Protein AF-A0A537J6V9-F1 (afdb_monomer_lite)

pLDDT: mean 89.88, std 8.66, range [52.88, 97.81]

Radius of gyration: 27.07 Å; chains: 1; bounding box: 50×52×57 Å

Sequence (71 aa):
MIKERIVIPDFRLSPRIDQVGVEERASRFTKRSIKKESKIEGLKLVLSMIDLTTLEGKDTPGKVKQLCYKA

Foldseek 3Di:
DDDPDDDDDDCVPDDDDDPVVVVVVVVVVVPDDDDPVVVVVVVVVVVVVDDQDDDDPPDDPVNVVVSVVVD

Structure (mmCIF, N/CA/C/O backbone):
data_AF-A0A537J6V9-F1
#
_entry.id   AF-A0A537J6V9-F1
#
loop_
_atom_site.group_PDB
_atom_site.id
_atom_site.type_symbol
_atom_site.label_atom_id
_atom_site.label_alt_id
_atom_site.label_comp_id
_atom_site.label_asym_id
_atom_site.label_entity_id
_atom_site.label_seq_id
_atom_site.pdbx_PDB_ins_code
_atom_site.Cartn_x
_atom_site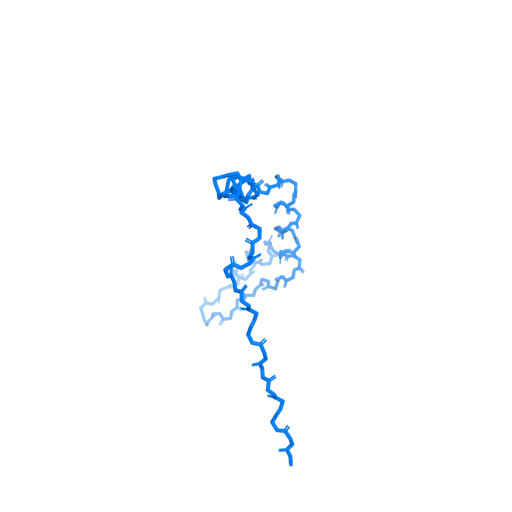.Cartn_y
_atom_site.Cartn_z
_atom_site.occupancy
_atom_site.B_iso_or_equiv
_atom_site.auth_seq_id
_atom_site.auth_comp_id
_atom_site.auth_asym_id
_atom_site.auth_atom_id
_atom_site.pdbx_PDB_model_num
ATOM 1 N N . MET A 1 1 ? -20.693 -45.141 8.728 1.00 52.88 1 MET A N 1
ATOM 2 C CA . MET A 1 1 ? -20.155 -43.766 8.647 1.00 52.88 1 MET A CA 1
ATOM 3 C C . MET A 1 1 ? -21.128 -42.856 9.383 1.00 52.88 1 MET A C 1
ATOM 5 O O . MET A 1 1 ? -22.239 -42.655 8.909 1.00 52.88 1 MET A O 1
ATOM 9 N N . ILE A 1 2 ? -20.796 -42.486 10.618 1.00 58.69 2 ILE A N 1
ATOM 10 C CA . ILE A 1 2 ? -21.712 -41.829 11.560 1.00 58.69 2 ILE A CA 1
ATOM 11 C C . ILE A 1 2 ? -21.844 -40.361 11.135 1.00 58.69 2 ILE A C 1
ATOM 13 O O . ILE A 1 2 ? -20.851 -39.643 11.120 1.00 58.69 2 ILE A O 1
ATOM 17 N N . LYS A 1 3 ? -23.049 -39.923 10.748 1.00 62.34 3 LYS A N 1
ATOM 18 C CA . LYS A 1 3 ? -23.361 -38.494 10.604 1.00 62.34 3 LYS A CA 1
ATOM 19 C C . LYS A 1 3 ? -23.424 -37.905 12.009 1.00 62.34 3 LYS A C 1
ATOM 21 O O . LYS A 1 3 ? -24.357 -38.218 12.750 1.00 62.34 3 LYS A O 1
ATOM 26 N N . GLU A 1 4 ? -22.449 -37.085 12.381 1.00 72.00 4 GLU A N 1
ATOM 27 C CA . GLU A 1 4 ? -22.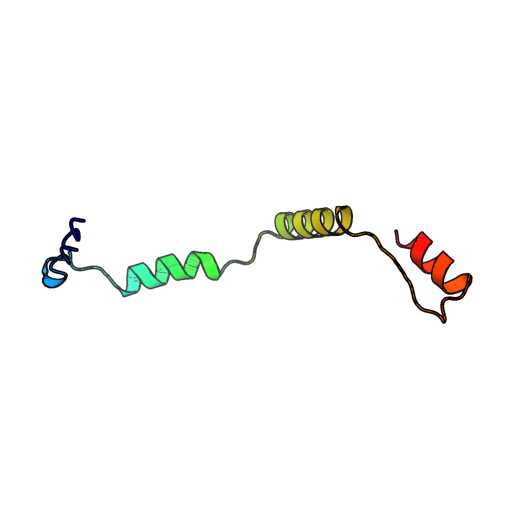571 -36.251 13.574 1.00 72.00 4 GLU A CA 1
ATOM 28 C C . GLU A 1 4 ? -23.836 -35.391 13.456 1.00 72.00 4 GLU A C 1
ATOM 30 O O . GLU A 1 4 ? -24.086 -34.739 12.438 1.00 72.00 4 GLU A O 1
ATOM 35 N N . ARG A 1 5 ? -24.684 -35.437 14.488 1.00 73.00 5 ARG A N 1
ATOM 36 C CA . ARG A 1 5 ? -25.837 -34.545 14.596 1.00 73.00 5 ARG A CA 1
ATOM 37 C C . ARG A 1 5 ? -25.314 -33.166 14.967 1.00 73.00 5 ARG A C 1
ATOM 39 O O . ARG A 1 5 ? -24.814 -32.979 16.070 1.00 73.00 5 ARG A O 1
ATOM 46 N N . ILE A 1 6 ? -25.467 -32.205 14.066 1.00 78.25 6 ILE A N 1
ATOM 47 C CA . ILE A 1 6 ? -25.248 -30.796 14.388 1.00 78.25 6 ILE A CA 1
ATOM 48 C C . ILE A 1 6 ? -26.353 -30.380 15.364 1.00 78.25 6 ILE A C 1
ATOM 50 O O . ILE A 1 6 ? -27.530 -30.338 15.004 1.00 78.25 6 ILE A O 1
ATOM 54 N N . VAL A 1 7 ? -25.976 -30.117 16.613 1.00 83.56 7 VAL A N 1
ATOM 55 C CA . VAL A 1 7 ? -26.873 -29.552 17.624 1.00 83.56 7 VAL A CA 1
ATOM 56 C C . VAL A 1 7 ? -26.854 -28.037 17.452 1.00 83.56 7 VAL A C 1
ATOM 58 O O . VAL A 1 7 ? -25.844 -27.390 17.722 1.00 83.56 7 VAL A O 1
ATOM 61 N N . ILE A 1 8 ? -27.960 -27.474 16.967 1.00 83.12 8 ILE A N 1
ATOM 62 C CA . ILE A 1 8 ? -28.120 -26.022 16.849 1.00 83.12 8 ILE A CA 1
ATOM 63 C C . ILE A 1 8 ? -28.493 -25.481 18.239 1.00 83.12 8 ILE A C 1
ATOM 65 O O . ILE A 1 8 ? -29.464 -25.970 18.823 1.00 83.12 8 ILE A O 1
ATOM 69 N N . PRO A 1 9 ? -27.750 -24.509 18.794 1.00 85.19 9 PRO A N 1
ATOM 70 C CA . PRO A 1 9 ? -28.077 -23.923 20.089 1.00 85.19 9 PRO A CA 1
ATOM 71 C C . PRO A 1 9 ? -29.396 -23.137 20.039 1.00 85.19 9 PRO A C 1
ATOM 73 O O . PRO A 1 9 ? -29.749 -22.545 19.019 1.00 85.19 9 PRO A O 1
ATOM 76 N N . ASP A 1 10 ? -30.124 -23.105 21.160 1.00 87.06 10 ASP A N 1
ATOM 77 C CA . ASP A 1 10 ? -31.336 -22.291 21.283 1.00 87.06 10 ASP A CA 1
ATOM 78 C C . ASP A 1 10 ? -30.970 -20.816 21.483 1.00 87.06 10 ASP A C 1
ATOM 80 O O . ASP A 1 10 ? -30.670 -20.360 22.588 1.00 87.06 10 ASP A O 1
ATOM 84 N N . PHE A 1 11 ? -31.016 -20.052 20.394 1.00 84.62 11 PHE A N 1
ATOM 85 C CA . PHE A 1 11 ? -30.678 -18.630 20.395 1.00 84.62 11 PHE A CA 1
ATOM 86 C C . PHE A 1 11 ? -31.638 -17.762 21.222 1.00 84.62 11 PHE A C 1
ATOM 88 O O . PHE A 1 11 ? -31.300 -16.625 21.533 1.00 84.62 11 PHE A O 1
ATOM 95 N N . ARG A 1 12 ? -32.804 -18.273 21.648 1.00 88.75 12 ARG A N 1
ATOM 96 C CA . ARG A 1 12 ? -33.711 -17.530 22.546 1.00 88.75 12 ARG A CA 1
ATOM 97 C C . ARG A 1 12 ? -33.127 -17.340 23.947 1.00 88.75 12 ARG A C 1
ATOM 99 O O . ARG A 1 12 ? -33.564 -16.445 24.664 1.00 88.75 12 ARG A O 1
ATOM 106 N N . LEU A 1 13 ? -32.143 -18.160 24.322 1.00 88.75 13 LEU A N 1
ATOM 107 C CA . LEU A 1 13 ? -31.427 -18.082 25.596 1.00 88.75 13 LEU A CA 1
ATOM 108 C C . LEU A 1 13 ? -30.199 -17.160 25.542 1.00 88.75 13 LEU A C 1
ATOM 110 O O . LEU A 1 13 ? -29.492 -17.030 26.541 1.00 88.75 13 LEU A O 1
ATOM 114 N N . SER A 1 14 ? -29.911 -16.520 24.402 1.00 87.88 14 SER A N 1
ATOM 115 C CA . SER A 1 14 ? -28.771 -15.610 24.315 1.00 87.88 14 SER A CA 1
ATOM 116 C C . SER A 1 14 ? -28.971 -14.402 25.242 1.00 87.88 14 SER A C 1
ATOM 118 O O . SER A 1 14 ? -30.074 -13.842 25.266 1.00 87.88 14 SER A O 1
ATOM 120 N N . PRO A 1 15 ? -27.928 -13.945 25.957 1.00 90.81 15 PRO A N 1
ATOM 121 C CA . PRO A 1 15 ? -27.992 -12.716 26.736 1.00 90.81 15 PRO A CA 1
ATOM 122 C C . PRO A 1 15 ? -28.486 -11.541 25.889 1.00 90.81 15 PRO A C 1
ATOM 124 O O . PRO A 1 15 ? -28.147 -11.419 24.711 1.00 90.81 15 PRO A O 1
ATOM 127 N N . ARG A 1 16 ? -29.276 -10.651 26.494 1.00 90.62 16 ARG A N 1
ATOM 128 C CA . ARG A 1 16 ? -29.665 -9.398 25.839 1.00 90.62 16 ARG A CA 1
ATOM 129 C C . ARG A 1 16 ? -28.413 -8.548 25.633 1.00 90.62 16 ARG A C 1
ATOM 131 O O . ARG A 1 16 ? -27.661 -8.324 26.579 1.00 90.62 16 ARG A O 1
ATOM 138 N N . ILE A 1 17 ? -28.205 -8.082 24.406 1.00 91.94 17 ILE A N 1
ATOM 139 C CA . ILE A 1 17 ? -27.102 -7.185 24.058 1.00 91.94 17 ILE A CA 1
ATOM 140 C C . ILE A 1 17 ? -27.633 -5.782 23.780 1.00 91.94 17 ILE A C 1
ATOM 142 O O . ILE A 1 17 ? -28.739 -5.617 23.266 1.00 91.94 17 ILE A O 1
ATOM 146 N N . ASP A 1 18 ? -26.819 -4.776 24.082 1.00 95.94 18 ASP A N 1
ATOM 147 C CA . ASP A 1 18 ? -27.014 -3.428 23.561 1.00 95.94 18 ASP A CA 1
ATOM 148 C C . ASP A 1 18 ? -26.518 -3.384 22.111 1.00 95.94 18 ASP A C 1
ATOM 150 O O . ASP A 1 18 ? -25.313 -3.343 21.845 1.00 95.94 18 ASP A O 1
ATOM 154 N N . GLN A 1 19 ? -27.461 -3.447 21.174 1.00 95.12 19 GLN A N 1
ATOM 155 C CA . GLN A 1 19 ? -27.169 -3.431 19.746 1.00 95.12 19 GLN A CA 1
ATOM 156 C C . GLN A 1 19 ? -26.460 -2.136 19.324 1.00 95.12 19 GLN A C 1
ATOM 158 O O . GLN A 1 19 ? -25.444 -2.198 18.632 1.00 95.12 19 GLN A O 1
ATOM 163 N N . VAL A 1 20 ? -26.950 -0.979 19.782 1.00 96.62 20 VAL A N 1
ATOM 164 C CA . VAL A 1 20 ? -26.416 0.334 19.387 1.00 96.62 20 VAL A CA 1
ATOM 165 C C . VAL A 1 20 ? -24.971 0.469 19.858 1.00 96.62 20 VAL A C 1
ATOM 167 O O . VAL A 1 20 ? -24.084 0.793 19.067 1.00 96.62 20 VAL A O 1
ATOM 170 N N . GLY A 1 21 ? -24.693 0.117 21.116 1.00 95.94 21 GLY A N 1
ATOM 171 C CA . GLY A 1 21 ? -23.336 0.157 21.655 1.00 95.94 21 GLY A CA 1
ATOM 172 C C . GLY A 1 21 ? -22.364 -0.801 20.952 1.00 95.94 21 GLY A C 1
ATOM 173 O O . GLY A 1 21 ? -21.175 -0.497 20.828 1.00 95.94 21 GLY A O 1
ATOM 174 N N . VAL A 1 22 ? -22.829 -1.959 20.469 1.00 95.00 22 VAL A N 1
ATOM 175 C CA . VAL A 1 22 ? -21.999 -2.876 19.664 1.00 95.00 22 VAL A CA 1
ATOM 176 C C . VAL A 1 22 ? -21.659 -2.255 18.309 1.00 95.00 22 VAL A C 1
ATOM 178 O O . VAL A 1 22 ? -20.484 -2.235 17.926 1.00 95.00 22 VAL A O 1
ATOM 181 N N . GLU A 1 23 ? -22.657 -1.723 17.607 1.00 95.19 23 GLU A N 1
ATOM 182 C CA . GLU A 1 23 ? -22.489 -1.100 16.293 1.00 95.19 23 GLU A CA 1
ATOM 183 C C . GLU A 1 23 ? -21.558 0.121 16.357 1.00 95.19 23 GLU A C 1
ATOM 185 O O . GLU A 1 23 ? -20.643 0.254 15.538 1.00 95.19 23 GLU A O 1
ATOM 190 N N . GLU A 1 24 ? -21.701 0.973 17.377 1.00 95.06 24 GLU A N 1
ATOM 191 C CA . GLU A 1 24 ? -20.828 2.131 17.586 1.00 95.06 24 GLU A CA 1
ATOM 192 C C . GLU A 1 24 ? -19.364 1.733 17.806 1.00 95.06 24 GLU A C 1
ATOM 194 O O . GLU A 1 24 ? -18.454 2.326 17.211 1.00 95.06 24 GLU A O 1
ATOM 199 N N . ARG A 1 25 ? -19.113 0.710 18.637 1.00 93.12 25 ARG A N 1
ATOM 200 C CA . ARG A 1 25 ? -17.754 0.203 18.884 1.00 93.12 25 ARG A CA 1
ATOM 201 C C . ARG A 1 25 ? -17.137 -0.379 17.620 1.00 93.12 25 ARG A C 1
ATOM 203 O O . ARG A 1 25 ? -15.989 -0.060 17.323 1.00 93.12 25 ARG A O 1
ATOM 210 N N . ALA A 1 26 ? -17.885 -1.186 16.869 1.00 93.00 26 ALA A N 1
ATOM 211 C CA . ALA A 1 26 ? -17.411 -1.751 15.609 1.00 93.00 26 ALA A CA 1
ATOM 212 C C . ALA A 1 26 ? -17.084 -0.645 14.588 1.00 93.00 26 ALA A C 1
ATOM 214 O O . ALA A 1 26 ? -16.007 -0.633 13.990 1.00 93.00 26 ALA A O 1
ATOM 215 N N . SER A 1 27 ? -17.969 0.348 14.459 1.00 93.06 27 SER A N 1
ATOM 216 C CA . SER A 1 27 ? -17.812 1.488 13.550 1.00 93.06 27 SER A CA 1
ATOM 217 C C . SER A 1 27 ? -16.565 2.335 13.842 1.00 93.06 27 SER A C 1
ATOM 219 O O . SER A 1 27 ? -15.941 2.873 12.926 1.00 93.06 27 SER A O 1
ATOM 221 N N . ARG A 1 28 ? -16.134 2.448 15.106 1.00 89.12 28 ARG A N 1
ATOM 222 C CA . ARG A 1 28 ? -14.914 3.200 15.462 1.00 89.12 28 ARG A CA 1
ATOM 223 C C . ARG A 1 28 ? -13.654 2.664 14.782 1.00 89.12 28 ARG A C 1
ATOM 225 O O . ARG A 1 28 ? -12.771 3.458 14.456 1.00 89.12 28 ARG A O 1
ATOM 232 N N . PHE A 1 29 ? -13.573 1.357 14.539 1.00 83.50 29 PHE A N 1
ATOM 233 C CA . PHE A 1 29 ? -12.411 0.750 13.888 1.00 83.50 29 PHE A CA 1
ATOM 234 C C . PHE A 1 29 ? -12.342 1.050 12.387 1.00 83.50 29 PHE A C 1
ATOM 236 O O . PHE A 1 29 ? -11.247 1.089 11.833 1.00 83.50 29 PHE A O 1
ATOM 243 N N . THR A 1 30 ? -13.479 1.313 11.738 1.00 84.06 30 THR A N 1
ATOM 244 C CA . THR A 1 30 ? -13.545 1.593 10.293 1.00 84.06 30 THR A CA 1
ATOM 245 C C . THR A 1 30 ? -13.480 3.085 9.966 1.00 84.06 30 THR A C 1
ATOM 247 O O . THR A 1 30 ? -13.110 3.460 8.857 1.00 84.06 30 THR A O 1
ATOM 250 N N . LYS A 1 31 ? -13.795 3.958 10.932 1.00 87.38 31 LYS A N 1
ATOM 251 C CA . LYS A 1 31 ? -13.834 5.419 10.738 1.00 87.38 31 LYS A CA 1
ATOM 252 C C . LYS A 1 31 ? -12.461 6.088 10.661 1.00 87.38 31 LYS A C 1
ATOM 254 O O . LYS A 1 31 ? -12.350 7.184 10.115 1.00 87.38 31 LYS A O 1
ATOM 259 N N . ARG A 1 32 ? -11.408 5.478 11.216 1.00 83.75 32 ARG A N 1
ATOM 260 C CA . ARG A 1 32 ? -10.069 6.083 11.211 1.00 83.75 32 ARG A CA 1
ATOM 261 C C . ARG A 1 32 ? -9.278 5.625 9.992 1.00 83.75 32 ARG A C 1
ATOM 263 O O . ARG A 1 32 ? -9.055 4.436 9.799 1.00 83.75 32 ARG A O 1
ATOM 270 N N . SER A 1 33 ? -8.746 6.582 9.236 1.00 87.50 33 SER A N 1
ATOM 271 C CA . SER A 1 33 ? -7.696 6.293 8.257 1.00 87.50 33 SER A CA 1
ATOM 272 C C . SER A 1 33 ? -6.499 5.588 8.910 1.00 87.50 33 SER A C 1
ATOM 274 O O . SER A 1 33 ? -6.126 5.876 10.050 1.00 87.50 33 SER A O 1
ATOM 276 N N . ILE A 1 34 ? -5.839 4.706 8.160 1.00 87.56 34 ILE A N 1
ATOM 277 C CA . ILE A 1 34 ? -4.524 4.179 8.545 1.00 87.56 34 ILE A CA 1
ATOM 278 C C . ILE A 1 34 ? -3.551 5.353 8.752 1.00 87.56 34 ILE A C 1
ATOM 280 O O . ILE A 1 34 ? -3.625 6.361 8.038 1.00 87.56 34 ILE A O 1
ATOM 284 N N . LYS A 1 35 ? -2.660 5.223 9.743 1.00 92.00 35 LYS A N 1
ATOM 285 C CA . LYS A 1 35 ? -1.619 6.213 10.046 1.00 92.00 35 LYS A CA 1
ATOM 286 C C . LYS A 1 35 ? -0.826 6.555 8.783 1.00 92.00 35 LYS A C 1
ATOM 288 O O . LYS A 1 35 ? -0.558 5.676 7.963 1.00 92.00 35 LYS A O 1
ATOM 293 N N . LYS A 1 36 ? -0.448 7.823 8.625 1.00 94.88 36 LYS A N 1
ATOM 294 C CA . LYS A 1 36 ? 0.291 8.290 7.444 1.00 94.88 36 LYS A CA 1
ATOM 295 C C . LYS A 1 36 ? 1.578 7.484 7.252 1.00 94.88 36 LYS A C 1
ATOM 297 O O . LYS A 1 36 ? 1.874 7.069 6.138 1.00 94.88 36 LYS A O 1
ATOM 302 N N . GLU A 1 37 ? 2.274 7.200 8.345 1.00 96.88 37 GLU A N 1
ATOM 303 C CA . GLU A 1 37 ? 3.528 6.449 8.376 1.00 96.88 37 GLU A CA 1
ATOM 304 C C . GLU A 1 37 ? 3.319 5.026 7.846 1.00 96.88 37 GLU A C 1
ATOM 306 O O . GLU A 1 37 ? 4.035 4.582 6.957 1.00 96.88 37 GLU A O 1
ATOM 311 N N . SER A 1 38 ? 2.266 4.343 8.305 1.00 96.62 38 SER A N 1
ATOM 312 C CA . SER A 1 38 ? 1.929 2.993 7.843 1.00 96.62 38 SER A CA 1
ATOM 313 C C . SER A 1 38 ? 1.564 2.949 6.357 1.00 96.62 38 SER A C 1
ATOM 315 O O . SER A 1 38 ? 1.909 1.989 5.676 1.00 96.62 38 SER A O 1
ATOM 317 N N . LYS A 1 39 ? 0.892 3.984 5.831 1.00 95.50 39 LYS A N 1
ATOM 318 C CA . LYS A 1 39 ? 0.604 4.082 4.389 1.00 95.50 39 LYS A CA 1
ATOM 319 C C . LYS A 1 39 ? 1.889 4.231 3.572 1.00 95.50 39 LYS A C 1
ATOM 321 O O . LYS A 1 39 ? 2.019 3.585 2.540 1.00 95.50 39 LYS A O 1
ATOM 326 N N . ILE A 1 40 ? 2.826 5.063 4.035 1.00 97.81 40 ILE A N 1
ATOM 327 C CA . ILE A 1 40 ? 4.118 5.279 3.368 1.00 97.81 40 ILE A CA 1
ATOM 328 C C . ILE A 1 40 ? 4.946 3.992 3.367 1.00 97.81 40 ILE A C 1
ATOM 330 O O . ILE A 1 40 ? 5.462 3.612 2.320 1.00 97.81 40 ILE A O 1
ATOM 334 N N . GLU A 1 41 ? 5.043 3.304 4.504 1.00 97.81 41 GLU A N 1
ATOM 335 C CA . GLU A 1 41 ? 5.771 2.034 4.593 1.00 97.81 41 GLU A CA 1
ATOM 336 C C . GLU A 1 41 ? 5.141 0.951 3.711 1.00 97.81 41 GLU A C 1
ATOM 338 O O . GLU A 1 41 ? 5.850 0.275 2.971 1.00 97.81 41 GLU A O 1
ATOM 343 N N . GLY A 1 42 ? 3.807 0.853 3.687 1.00 97.06 42 GLY A N 1
ATOM 344 C CA . GLY A 1 42 ? 3.110 -0.038 2.759 1.00 97.06 42 GLY A CA 1
ATOM 345 C C . GLY A 1 42 ? 3.414 0.280 1.291 1.00 97.06 42 GLY A C 1
ATOM 346 O O . GLY A 1 42 ? 3.656 -0.632 0.504 1.00 97.06 42 GLY A O 1
ATOM 347 N N . LEU A 1 43 ? 3.464 1.565 0.923 1.00 97.06 43 LEU A N 1
ATOM 348 C CA . LEU A 1 43 ? 3.790 1.989 -0.440 1.00 97.06 43 LEU A CA 1
ATOM 349 C C . LEU A 1 43 ? 5.227 1.609 -0.831 1.00 97.06 43 LEU A C 1
ATOM 351 O O . LEU A 1 43 ? 5.444 1.077 -1.916 1.00 97.06 43 LEU A O 1
ATOM 355 N N . LYS A 1 44 ? 6.202 1.850 0.056 1.00 96.81 44 LYS A N 1
ATOM 356 C CA . LYS A 1 44 ? 7.609 1.477 -0.167 1.00 96.81 44 LYS A CA 1
ATOM 357 C C . LYS A 1 44 ? 7.782 -0.032 -0.290 1.00 96.81 44 LYS A C 1
ATOM 359 O O . LYS A 1 44 ? 8.508 -0.484 -1.168 1.00 96.81 44 LYS A O 1
ATOM 364 N N . LEU A 1 45 ? 7.102 -0.798 0.563 1.00 97.56 45 LEU A N 1
ATOM 365 C CA . LEU A 1 45 ? 7.135 -2.254 0.511 1.00 97.56 45 LEU A CA 1
ATOM 366 C C . LEU A 1 45 ? 6.623 -2.756 -0.841 1.00 97.56 45 LEU A C 1
ATOM 368 O O . LEU A 1 45 ? 7.297 -3.544 -1.494 1.00 97.56 45 LEU A O 1
ATOM 372 N N . VAL A 1 46 ? 5.471 -2.257 -1.293 1.00 97.00 46 VAL A N 1
ATOM 373 C CA . VAL A 1 46 ? 4.924 -2.607 -2.611 1.00 97.00 46 VAL A CA 1
ATOM 374 C C . VAL A 1 46 ? 5.906 -2.249 -3.727 1.00 97.00 46 VAL A C 1
ATOM 376 O O . VAL A 1 46 ? 6.170 -3.094 -4.572 1.00 97.00 46 VAL A O 1
ATOM 379 N N . LEU A 1 47 ? 6.503 -1.052 -3.702 1.00 94.94 47 LEU A N 1
ATOM 380 C CA . LEU A 1 47 ? 7.513 -0.650 -4.689 1.00 94.94 47 LEU A CA 1
ATOM 381 C C . LEU A 1 47 ? 8.735 -1.579 -4.699 1.00 94.94 47 LEU A C 1
ATOM 383 O O . LEU A 1 47 ? 9.217 -1.911 -5.772 1.00 94.94 47 LEU A O 1
ATOM 387 N N . SER A 1 48 ? 9.196 -2.049 -3.535 1.00 95.62 48 SER A N 1
ATOM 388 C CA . SER A 1 48 ? 10.329 -2.986 -3.450 1.00 95.62 48 SER A CA 1
ATOM 389 C C . SER A 1 48 ? 10.040 -4.377 -4.025 1.00 95.62 48 SER A C 1
ATOM 391 O O . SER A 1 48 ? 10.966 -5.145 -4.260 1.00 95.62 48 SER A O 1
ATOM 393 N N . MET A 1 49 ? 8.761 -4.708 -4.227 1.00 95.75 49 MET A N 1
ATOM 394 C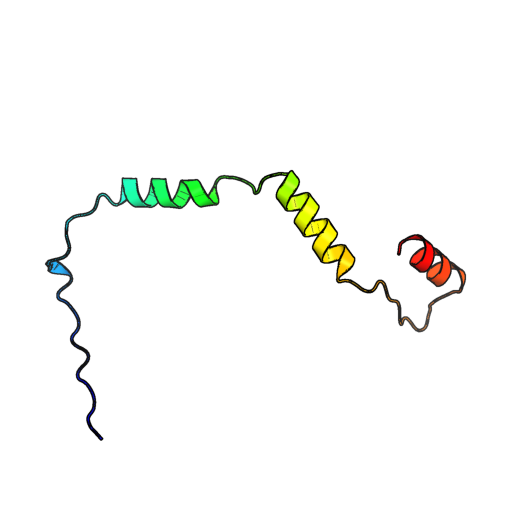 CA . MET A 1 49 ? 8.311 -6.002 -4.746 1.00 95.75 49 MET A CA 1
ATOM 395 C C . MET A 1 49 ? 7.874 -5.939 -6.216 1.00 95.75 49 MET A C 1
ATOM 397 O O . MET A 1 49 ? 7.388 -6.940 -6.740 1.00 95.75 49 MET A O 1
ATOM 401 N N . ILE A 1 50 ? 7.983 -4.781 -6.873 1.00 93.44 50 ILE A N 1
ATOM 402 C CA . ILE A 1 50 ? 7.559 -4.600 -8.264 1.00 93.44 50 ILE A CA 1
ATOM 403 C C . ILE A 1 50 ? 8.782 -4.487 -9.166 1.00 93.44 50 ILE A C 1
ATOM 405 O O . ILE A 1 50 ? 9.633 -3.626 -8.961 1.00 93.44 50 ILE A O 1
ATOM 409 N N . ASP A 1 51 ? 8.785 -5.270 -10.242 1.00 93.19 51 ASP A N 1
ATOM 410 C CA . ASP A 1 51 ? 9.687 -5.057 -11.367 1.00 93.19 51 ASP A CA 1
ATOM 411 C C . ASP A 1 51 ? 9.058 -4.077 -12.361 1.00 93.19 51 ASP A C 1
ATOM 413 O O . ASP A 1 51 ? 8.030 -4.354 -12.993 1.00 93.19 51 ASP A O 1
ATOM 417 N N . LEU A 1 52 ? 9.688 -2.915 -12.529 1.00 93.12 52 LEU A N 1
ATOM 418 C CA . LEU A 1 52 ? 9.294 -1.962 -13.557 1.00 93.12 52 LEU A CA 1
ATOM 419 C C . LEU A 1 52 ? 9.771 -2.477 -14.923 1.00 93.12 52 LEU A C 1
ATOM 421 O O . LEU A 1 52 ? 10.946 -2.373 -15.259 1.00 93.12 52 LEU A O 1
ATOM 425 N N . THR A 1 53 ? 8.857 -3.042 -15.714 1.00 91.81 53 THR A N 1
ATOM 426 C CA . THR A 1 53 ? 9.159 -3.678 -17.008 1.00 91.81 53 THR A CA 1
ATOM 427 C C . THR A 1 53 ? 8.312 -3.101 -18.144 1.00 91.81 53 THR A C 1
ATOM 429 O O . THR A 1 53 ? 7.236 -2.545 -17.928 1.00 91.81 53 THR A O 1
ATOM 432 N N . THR A 1 54 ? 8.809 -3.217 -19.378 1.00 90.31 54 THR A N 1
ATOM 433 C CA . THR A 1 54 ? 8.064 -2.912 -20.608 1.00 90.31 54 THR A CA 1
ATOM 434 C C . THR A 1 54 ? 8.372 -3.981 -21.652 1.00 90.31 54 THR A C 1
ATOM 436 O O . THR A 1 54 ? 9.524 -4.381 -21.802 1.00 90.31 54 THR A O 1
ATOM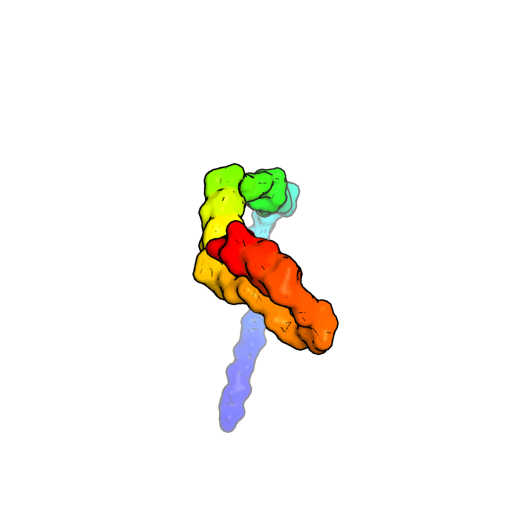 439 N N . LEU A 1 55 ? 7.334 -4.486 -22.321 1.00 89.38 55 LEU A N 1
ATOM 440 C CA . LEU A 1 55 ? 7.421 -5.497 -23.384 1.00 89.38 55 LEU A CA 1
ATOM 441 C C . LEU A 1 55 ? 6.631 -5.039 -24.624 1.00 89.38 55 LEU A C 1
ATOM 443 O O . LEU A 1 55 ? 6.063 -5.852 -25.354 1.00 89.38 55 LEU A O 1
ATOM 447 N N . GLU A 1 56 ? 6.522 -3.725 -24.844 1.00 88.94 56 GLU A N 1
ATOM 448 C CA . GLU A 1 56 ? 5.764 -3.190 -25.971 1.00 88.94 56 GLU A CA 1
ATOM 449 C C . GLU A 1 56 ? 6.589 -3.306 -27.260 1.00 88.94 56 GLU A C 1
ATOM 451 O O . GLU A 1 56 ? 7.712 -2.819 -27.344 1.00 88.94 56 GLU A O 1
ATOM 456 N N . GLY A 1 57 ? 6.001 -3.840 -28.337 1.00 85.12 57 GLY A N 1
ATOM 457 C CA . GLY A 1 57 ? 6.676 -3.917 -29.646 1.00 85.12 57 GLY A CA 1
ATOM 458 C C . GLY A 1 57 ? 7.037 -2.557 -30.271 1.00 85.12 57 GLY A C 1
ATOM 459 O O . GLY A 1 57 ? 7.733 -2.508 -31.279 1.00 85.12 57 GLY A O 1
ATOM 460 N N . LYS A 1 58 ? 6.568 -1.453 -29.675 1.00 91.06 58 LYS A N 1
ATOM 461 C CA . LYS A 1 58 ? 6.861 -0.062 -30.060 1.00 91.06 58 LYS A CA 1
ATOM 462 C C . LYS A 1 58 ? 7.851 0.633 -29.118 1.00 91.06 58 LYS A C 1
ATOM 464 O O . LYS A 1 58 ? 7.982 1.857 -29.181 1.00 91.06 58 LYS A O 1
ATOM 469 N N . ASP A 1 59 ? 8.482 -0.100 -28.203 1.00 93.25 59 ASP A N 1
ATOM 470 C CA . ASP A 1 59 ? 9.458 0.494 -27.300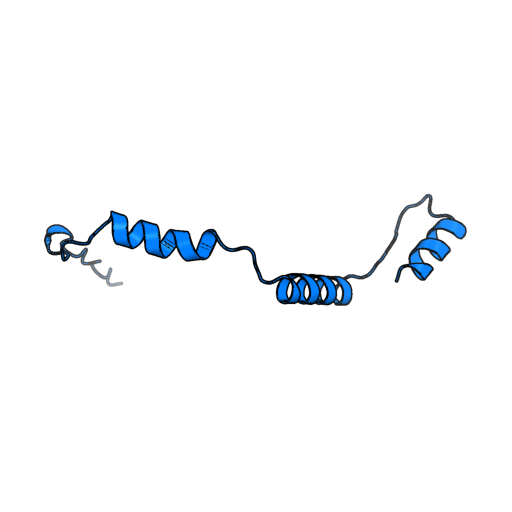 1.00 93.25 59 ASP A CA 1
ATOM 471 C C . ASP A 1 59 ? 10.619 1.109 -28.082 1.00 93.25 59 ASP A C 1
ATOM 473 O O . ASP A 1 59 ? 11.175 0.532 -29.015 1.00 93.25 59 ASP A O 1
ATOM 477 N N . THR A 1 60 ? 10.974 2.331 -27.697 1.00 94.31 60 THR A N 1
ATOM 478 C CA . THR A 1 60 ? 12.099 3.063 -28.275 1.00 94.31 60 THR A CA 1
ATOM 479 C C . THR A 1 60 ? 13.238 3.122 -27.261 1.00 94.31 60 THR A C 1
ATOM 481 O O . THR A 1 60 ? 12.979 3.111 -26.052 1.00 94.31 60 THR A O 1
ATOM 484 N N . PRO A 1 61 ? 14.503 3.283 -27.697 1.00 94.56 61 PRO A N 1
ATOM 485 C CA . PRO A 1 61 ? 15.625 3.442 -26.771 1.00 94.56 61 PRO A CA 1
ATOM 486 C C . PRO A 1 61 ? 15.418 4.572 -25.751 1.00 94.56 61 PRO A C 1
ATOM 488 O O . PRO A 1 61 ? 15.861 4.474 -24.610 1.00 94.56 61 PRO A O 1
ATOM 491 N N . GLY A 1 62 ? 14.717 5.644 -26.142 1.00 95.31 62 GLY A N 1
ATOM 492 C CA . GLY A 1 62 ? 14.365 6.742 -25.241 1.00 95.31 62 GLY A CA 1
ATOM 493 C C . GLY A 1 62 ? 13.381 6.323 -24.149 1.00 95.31 62 GLY A C 1
ATOM 494 O O . GLY A 1 62 ? 13.591 6.653 -22.982 1.00 95.31 62 GLY A O 1
ATOM 495 N N . LYS A 1 63 ? 12.344 5.555 -24.503 1.00 92.75 63 LYS A N 1
ATOM 496 C CA . LYS A 1 63 ? 11.346 5.069 -23.543 1.00 92.75 63 LYS A CA 1
ATOM 497 C C . LYS A 1 63 ? 11.947 4.074 -22.550 1.00 92.75 63 LYS A C 1
ATOM 499 O O . LYS A 1 63 ? 11.698 4.198 -21.354 1.00 92.75 63 LYS A O 1
ATOM 504 N N . VAL A 1 64 ? 12.819 3.179 -23.019 1.00 94.06 64 VAL A N 1
ATOM 505 C CA . VAL A 1 64 ? 13.558 2.255 -22.144 1.00 94.06 64 VAL A CA 1
ATOM 506 C C . VAL A 1 64 ? 14.476 3.022 -21.187 1.00 94.06 64 VAL A C 1
ATOM 508 O O . VAL A 1 64 ? 14.423 2.788 -19.986 1.00 94.06 64 VAL A O 1
ATOM 511 N N . LYS A 1 65 ? 15.246 4.012 -21.667 1.00 95.12 65 LYS A N 1
ATOM 512 C CA . LYS A 1 65 ? 16.080 4.857 -20.787 1.00 95.12 65 LYS A CA 1
ATOM 513 C C . LYS A 1 65 ? 15.257 5.555 -19.706 1.00 95.12 65 LYS A C 1
ATOM 515 O O . LYS A 1 65 ? 15.645 5.543 -18.544 1.00 95.12 65 LYS A O 1
ATOM 520 N N . GLN A 1 66 ? 14.121 6.151 -20.070 1.00 94.12 66 GLN A N 1
ATOM 521 C CA . GLN A 1 66 ? 13.230 6.809 -19.107 1.00 94.12 66 GLN A CA 1
ATOM 522 C C . GLN A 1 66 ? 12.653 5.842 -18.074 1.00 94.12 66 GLN A C 1
ATOM 524 O O . GLN A 1 66 ? 12.429 6.245 -16.937 1.00 94.12 66 GLN A O 1
ATOM 529 N N . LEU A 1 67 ? 12.388 4.597 -18.467 1.00 94.00 67 LEU A N 1
ATOM 530 C CA . LEU A 1 67 ? 11.957 3.551 -17.553 1.00 94.00 67 LEU A CA 1
ATOM 531 C C . LEU A 1 67 ? 13.082 3.194 -16.573 1.00 94.00 67 LEU A C 1
ATOM 533 O O . LEU A 1 67 ? 12.851 3.219 -15.370 1.00 94.00 67 LEU A O 1
ATOM 537 N N . CYS A 1 68 ? 14.307 2.985 -17.063 1.00 93.44 68 CYS A N 1
ATOM 538 C CA . CYS A 1 68 ? 15.469 2.709 -16.215 1.00 93.44 68 CYS A CA 1
ATOM 539 C C . CYS A 1 68 ? 15.804 3.856 -15.251 1.00 93.44 68 CYS A C 1
ATOM 541 O O . CYS A 1 68 ? 16.259 3.592 -14.153 1.00 93.44 68 CYS A O 1
ATOM 543 N N . TYR A 1 69 ? 15.566 5.118 -15.624 1.00 95.31 69 TYR A N 1
ATOM 544 C CA . TYR A 1 69 ? 15.757 6.259 -14.715 1.00 95.31 69 TYR A CA 1
ATOM 545 C C . TYR A 1 69 ? 14.750 6.316 -13.556 1.00 95.31 69 TYR A C 1
ATOM 547 O O . TYR A 1 69 ? 14.974 7.057 -12.602 1.00 95.31 69 TYR A O 1
ATOM 555 N N . LYS A 1 70 ? 13.609 5.629 -13.673 1.00 90.50 70 LYS A N 1
ATOM 556 C CA . LYS A 1 70 ? 12.541 5.622 -12.660 1.00 90.50 70 LYS A CA 1
ATOM 557 C C . LYS A 1 70 ? 12.626 4.430 -11.709 1.00 90.50 70 LYS A C 1
ATOM 559 O O . LYS A 1 70 ? 11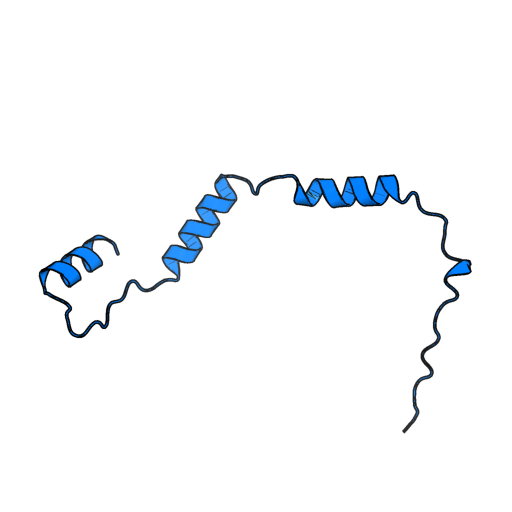.974 4.480 -10.668 1.00 90.50 70 LYS A O 1
ATOM 564 N N . ALA A 1 71 ? 13.332 3.379 -12.118 1.00 85.00 71 ALA A N 1
ATOM 565 C CA . ALA A 1 71 ? 13.648 2.217 -11.296 1.00 85.00 71 ALA A CA 1
ATOM 566 C C . ALA A 1 71 ? 14.781 2.563 -10.321 1.00 85.00 71 ALA A C 1
ATOM 568 O O . ALA A 1 71 ? 14.695 2.112 -9.160 1.00 85.00 71 ALA A O 1
#

Secondary structure (DSSP, 8-state):
----------GGGSPP--HHHHHHHHHHHHHSPPPHHHHHHHHHHHHHT-------TT--HHHHHHHHTT-